Protein AF-A0A9W4CG88-F1 (afdb_monomer_lite)

Foldseek 3Di:
DAKDWDKDWADDDLQAFTWIWIFIDHPPDHGPDIDIDTGHRHPCVVVVVVVVVVVVVVVVPD

Radius of gyration: 17.57 Å; chains: 1; bounding box: 38×35×35 Å

Secondary structure (DSSP, 8-state):
-PEEEEEEE-S-BTTTBEEEEEEEEETTS--SEEEEEEEPP-THHHHHHHHHHHHHHHHT--

pLDDT: mean 89.12, std 9.75, range [46.84, 96.69]

Sequence (62 aa):
MSKLIILTVAEGNFGDGFPVTLQIGEEGKSPSIEVSGKLPSTPEIPESYSQWQLRLRLIKIK

Organism: NCBI:txid132604

Structure (mmCIF, N/CA/C/O backbone):
data_AF-A0A9W4CG88-F1
#
_entry.id   AF-A0A9W4CG88-F1
#
loop_
_atom_site.group_PDB
_atom_site.id
_atom_site.type_symbol
_atom_site.label_atom_id
_atom_site.label_alt_id
_atom_site.label_comp_id
_atom_site.label_asym_id
_atom_site.label_entity_id
_atom_site.label_seq_id
_atom_site.pdbx_PDB_ins_code
_atom_site.Cartn_x
_atom_site.Cartn_y
_atom_site.Cartn_z
_atom_site.occupancy
_atom_site.B_iso_or_equiv
_atom_site.auth_seq_id
_atom_site.auth_comp_id
_atom_site.auth_asym_id
_atom_site.auth_atom_id
_atom_site.pdbx_PDB_model_num
ATOM 1 N N . MET A 1 1 ? -19.696 12.712 15.286 1.00 67.38 1 MET A N 1
ATOM 2 C CA . MET A 1 1 ? -19.731 11.340 14.743 1.00 67.38 1 MET A CA 1
ATOM 3 C C . MET A 1 1 ? -18.717 11.270 13.620 1.00 67.38 1 MET A C 1
ATOM 5 O O . MET A 1 1 ? -19.034 11.644 12.497 1.00 67.38 1 MET A O 1
ATOM 9 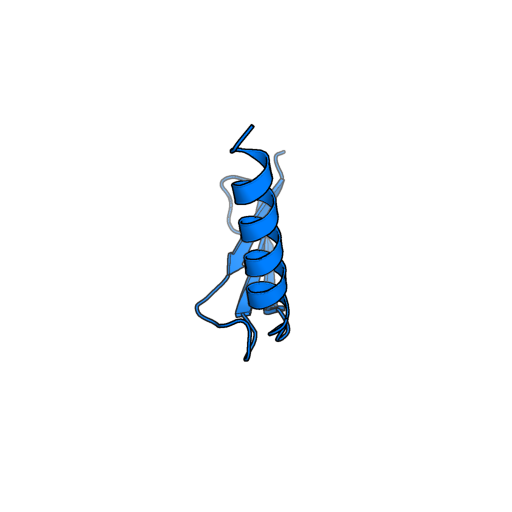N N . SER A 1 2 ? -17.482 10.902 13.951 1.00 85.25 2 SER A N 1
ATOM 10 C CA . SER A 1 2 ? -16.383 10.806 12.987 1.00 85.25 2 SER A CA 1
ATOM 11 C C . SER A 1 2 ? -16.198 9.337 12.630 1.00 85.25 2 SER A C 1
ATOM 13 O O . SER A 1 2 ? -15.977 8.504 13.509 1.00 85.25 2 SER A O 1
ATOM 15 N N . LYS A 1 3 ? -16.351 9.004 11.348 1.00 88.81 3 LYS A N 1
ATOM 16 C CA . LYS A 1 3 ? -16.117 7.653 10.836 1.00 88.81 3 LYS A CA 1
ATOM 17 C C . LYS A 1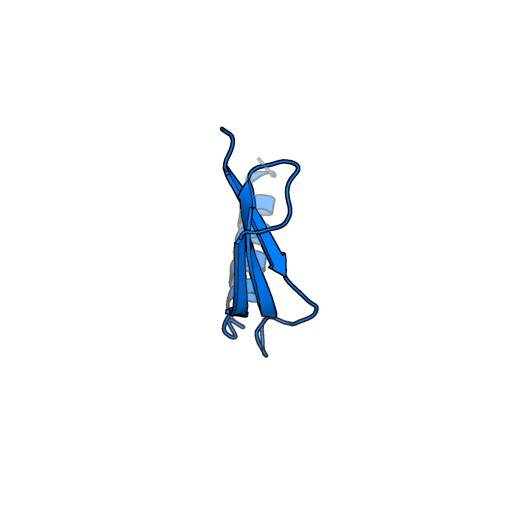 3 ? -14.617 7.471 10.620 1.00 88.81 3 LYS A C 1
ATOM 19 O O . LYS A 1 3 ? -14.013 8.262 9.902 1.00 88.81 3 LYS A O 1
ATOM 24 N N . LEU A 1 4 ? -14.046 6.431 11.214 1.00 90.19 4 LEU A N 1
ATOM 25 C CA . LEU A 1 4 ? -12.654 6.043 11.044 1.00 90.19 4 LEU A CA 1
ATOM 26 C C . LEU A 1 4 ? -12.581 4.839 10.106 1.00 90.19 4 LEU A C 1
ATOM 28 O O . LEU A 1 4 ? -13.291 3.846 10.279 1.00 90.19 4 LEU A O 1
ATOM 32 N N . ILE A 1 5 ? -11.736 4.954 9.087 1.00 92.69 5 ILE A N 1
ATOM 33 C CA . ILE A 1 5 ? -11.473 3.895 8.117 1.00 92.69 5 ILE A CA 1
ATOM 34 C C . ILE A 1 5 ? -9.976 3.627 8.169 1.00 92.69 5 ILE A C 1
ATOM 36 O O . ILE A 1 5 ? -9.179 4.525 7.906 1.00 92.69 5 ILE A O 1
ATOM 40 N N . ILE A 1 6 ? -9.606 2.403 8.527 1.00 92.75 6 ILE A N 1
ATOM 41 C CA . ILE A 1 6 ? -8.217 1.958 8.604 1.00 92.75 6 ILE A CA 1
ATOM 42 C C . ILE A 1 6 ? -8.015 0.927 7.503 1.00 92.75 6 ILE A C 1
ATOM 44 O O . ILE A 1 6 ? -8.741 -0.062 7.428 1.00 92.75 6 ILE 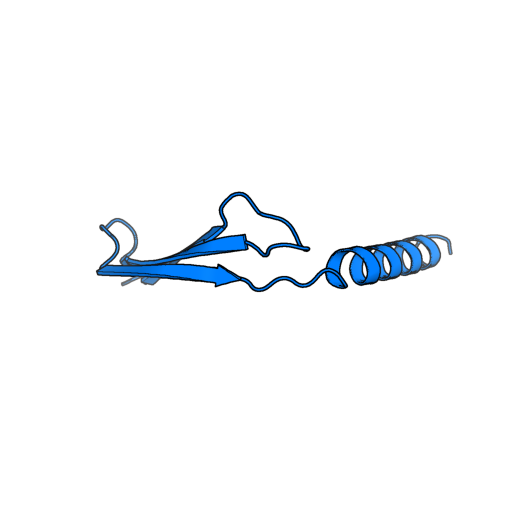A O 1
ATOM 48 N N . LEU A 1 7 ? -7.032 1.167 6.640 1.00 95.25 7 LEU A N 1
ATOM 49 C CA . LEU A 1 7 ? -6.566 0.190 5.667 1.00 95.25 7 LEU A CA 1
ATOM 50 C C . LEU A 1 7 ? -5.168 -0.258 6.083 1.00 95.25 7 LEU A C 1
ATOM 52 O O . LEU A 1 7 ? -4.196 0.478 5.918 1.00 95.25 7 LEU A O 1
ATOM 56 N N . THR A 1 8 ? -5.074 -1.464 6.626 1.00 95.38 8 THR A N 1
ATOM 57 C CA . THR A 1 8 ? -3.801 -2.079 6.988 1.00 95.38 8 THR A CA 1
ATOM 58 C C . THR A 1 8 ? -3.280 -2.860 5.796 1.00 95.38 8 THR A C 1
ATOM 60 O O . THR A 1 8 ? -3.954 -3.762 5.304 1.00 95.38 8 THR A O 1
ATOM 63 N N . VAL A 1 9 ? -2.075 -2.525 5.344 1.00 95.69 9 VAL A N 1
ATOM 64 C CA . VAL A 1 9 ? -1.357 -3.264 4.302 1.00 95.69 9 VAL A CA 1
ATOM 65 C C . VAL A 1 9 ? -0.276 -4.090 4.984 1.00 95.69 9 VAL A C 1
ATOM 67 O O . VAL A 1 9 ? 0.591 -3.533 5.654 1.00 95.69 9 VAL A O 1
ATOM 70 N N . ALA A 1 10 ? -0.364 -5.412 4.864 1.00 94.56 10 ALA A N 1
ATOM 71 C CA . ALA A 1 10 ? 0.615 -6.331 5.428 1.00 94.56 10 ALA A CA 1
ATOM 72 C C . ALA A 1 10 ? 1.801 -6.543 4.471 1.00 94.56 10 ALA A C 1
ATOM 74 O O . ALA A 1 10 ? 1.813 -6.043 3.342 1.00 94.56 10 ALA A O 1
ATOM 75 N N . GLU A 1 11 ? 2.802 -7.296 4.929 1.00 94.81 11 GLU A N 1
ATOM 76 C CA . GLU A 1 11 ? 3.974 -7.640 4.126 1.00 94.81 11 GLU A CA 1
ATOM 77 C C . GLU A 1 11 ? 3.570 -8.367 2.833 1.00 94.81 11 GLU A C 1
ATOM 79 O O . GLU A 1 11 ? 2.753 -9.290 2.828 1.00 94.81 11 GLU A O 1
ATOM 84 N N . GLY A 1 12 ? 4.132 -7.906 1.721 1.00 91.94 12 GLY A N 1
ATOM 85 C CA . GLY A 1 12 ? 3.826 -8.365 0.375 1.00 91.94 12 GLY A CA 1
ATOM 86 C C . GLY A 1 12 ? 4.775 -7.724 -0.629 1.00 91.94 12 GLY A C 1
ATOM 87 O O . GLY A 1 12 ? 5.696 -6.992 -0.261 1.00 91.94 12 GLY A O 1
ATOM 88 N N . ASN A 1 13 ? 4.563 -7.998 -1.911 1.00 93.88 13 ASN A N 1
ATOM 89 C CA . ASN A 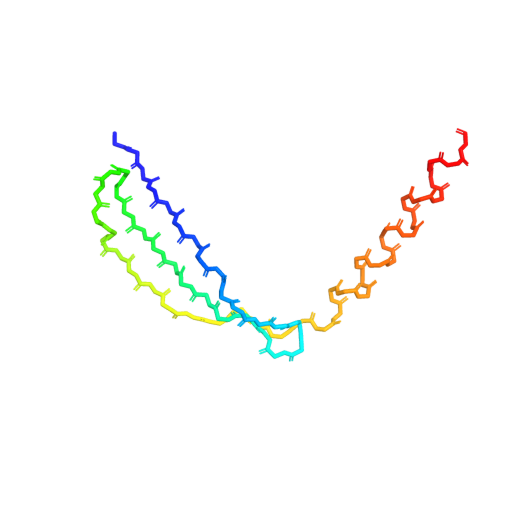1 13 ? 5.381 -7.430 -2.974 1.00 93.88 13 ASN A CA 1
ATOM 90 C C . ASN A 1 13 ? 4.547 -7.210 -4.243 1.00 93.88 13 ASN A C 1
ATOM 92 O O . ASN A 1 13 ? 3.457 -7.753 -4.393 1.00 93.88 13 ASN A O 1
ATOM 96 N N . PHE A 1 14 ? 5.064 -6.424 -5.185 1.00 92.62 14 PHE A N 1
ATOM 97 C CA . PHE A 1 14 ? 4.347 -6.111 -6.424 1.00 92.62 14 PHE A CA 1
ATOM 98 C C . PHE A 1 14 ? 4.183 -7.305 -7.380 1.00 92.62 14 PHE A C 1
ATOM 100 O O . PHE A 1 14 ? 3.393 -7.198 -8.308 1.00 92.62 14 PHE A O 1
ATOM 107 N N . GLY A 1 15 ? 4.896 -8.417 -7.170 1.00 94.00 15 GLY A N 1
ATOM 108 C CA . GLY A 1 15 ? 4.776 -9.662 -7.939 1.00 94.00 15 GLY A CA 1
ATOM 109 C C . GLY A 1 15 ? 3.758 -10.660 -7.373 1.00 94.00 15 GLY A C 1
ATOM 110 O O . GLY A 1 15 ? 3.108 -11.360 -8.145 1.00 94.00 15 GLY A O 1
ATOM 111 N N . ASP A 1 16 ? 3.540 -10.679 -6.059 1.00 92.12 16 ASP A N 1
ATOM 112 C CA . ASP A 1 16 ? 2.570 -11.567 -5.406 1.00 92.12 16 ASP A CA 1
ATOM 113 C C . ASP A 1 16 ? 1.317 -10.834 -4.922 1.00 92.12 16 ASP A C 1
ATOM 115 O O . ASP A 1 16 ? 0.314 -11.480 -4.623 1.00 92.12 16 ASP A O 1
ATOM 119 N N . GLY A 1 17 ? 1.346 -9.504 -4.852 1.00 93.19 17 GLY A N 1
ATOM 120 C CA . GLY A 1 17 ? 0.318 -8.665 -4.244 1.00 93.19 17 GLY A CA 1
ATOM 121 C C . GLY A 1 17 ? 0.541 -8.427 -2.745 1.00 93.19 17 GLY A C 1
ATOM 122 O O . GLY A 1 17 ? 1.499 -8.918 -2.144 1.00 93.19 17 GLY A O 1
ATOM 123 N N . PHE A 1 18 ? -0.378 -7.684 -2.128 1.00 96.12 18 PHE A N 1
ATOM 124 C CA . PHE A 1 18 ? -0.298 -7.293 -0.716 1.00 96.12 18 PHE A CA 1
ATOM 125 C C . PHE A 1 18 ? -1.563 -7.722 0.025 1.00 96.12 18 PHE A C 1
ATOM 127 O O . PHE A 1 18 ? -2.653 -7.289 -0.357 1.00 96.12 18 PHE A O 1
ATOM 134 N N . PRO A 1 19 ? -1.477 -8.553 1.073 1.00 96.69 19 PRO A N 1
ATOM 135 C CA . PRO A 1 19 ? -2.620 -8.795 1.942 1.00 96.69 19 PRO A CA 1
ATOM 136 C C . PRO A 1 19 ? -3.056 -7.478 2.591 1.00 96.69 19 PRO A C 1
ATOM 138 O O . PRO A 1 19 ? -2.223 -6.690 3.042 1.00 96.69 19 PRO A O 1
ATOM 141 N N . VAL A 1 20 ? -4.362 -7.229 2.623 1.00 96.62 20 VAL A N 1
ATOM 142 C CA . VAL A 1 20 ? -4.933 -6.014 3.203 1.00 96.62 20 VAL A CA 1
ATOM 143 C C . VAL A 1 20 ? -6.091 -6.333 4.125 1.00 96.62 20 VAL A C 1
ATOM 145 O O . VAL A 1 20 ? -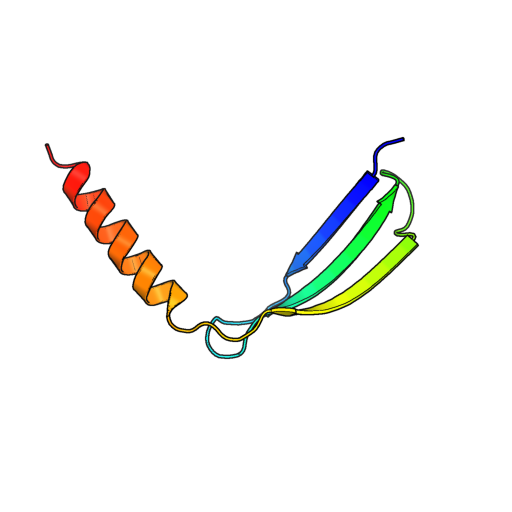6.868 -7.249 3.866 1.00 96.62 20 VAL A O 1
ATOM 148 N N . THR A 1 21 ? -6.237 -5.524 5.164 1.00 96.44 21 THR A N 1
ATOM 149 C CA . THR A 1 21 ? -7.394 -5.554 6.055 1.00 96.44 21 THR A CA 1
ATOM 150 C C . THR A 1 21 ? -8.006 -4.162 6.104 1.00 96.44 21 THR A C 1
ATOM 152 O O . THR A 1 21 ? -7.332 -3.188 6.437 1.00 96.44 21 THR A O 1
ATOM 155 N N . LEU A 1 22 ? -9.281 -4.064 5.741 1.00 95.12 22 LEU A N 1
ATOM 156 C CA . LEU A 1 22 ? -10.086 -2.855 5.832 1.00 95.12 22 LEU A CA 1
ATOM 157 C C . LEU A 1 22 ? -10.926 -2.917 7.104 1.00 95.12 22 LEU A C 1
ATOM 159 O O . LEU A 1 22 ? -11.778 -3.791 7.238 1.00 95.12 22 LEU A O 1
ATOM 163 N N . GLN A 1 23 ? -10.723 -1.963 8.001 1.00 94.81 23 GLN A N 1
ATOM 164 C CA . GLN A 1 23 ? -11.525 -1.783 9.201 1.00 94.81 23 GLN A CA 1
ATOM 165 C C . GLN A 1 23 ? -12.315 -0.482 9.098 1.00 94.81 23 GLN A C 1
ATOM 167 O O . GLN A 1 23 ? -11.778 0.566 8.735 1.00 94.81 23 GLN A O 1
ATOM 172 N N . ILE A 1 24 ? -13.603 -0.538 9.418 1.00 93.38 24 ILE A N 1
ATOM 173 C CA . ILE A 1 24 ? -14.497 0.618 9.405 1.00 93.38 24 ILE A CA 1
ATOM 174 C C . ILE A 1 24 ? -15.181 0.699 10.764 1.00 93.38 24 ILE A C 1
ATOM 176 O O . ILE A 1 24 ? -15.754 -0.283 11.228 1.00 93.38 24 ILE A O 1
ATOM 180 N N . GLY A 1 25 ? -15.151 1.870 11.393 1.00 92.44 25 GLY A N 1
ATOM 181 C CA . GLY A 1 25 ? -15.777 2.092 12.692 1.00 92.44 25 GLY A CA 1
ATOM 182 C C . GLY A 1 25 ? -15.968 3.565 13.017 1.00 92.44 25 GLY A C 1
ATOM 183 O O . GLY A 1 25 ? -15.763 4.442 12.177 1.00 92.44 25 GLY A O 1
ATOM 184 N N . GLU A 1 26 ? -16.380 3.838 14.248 1.00 91.69 26 GLU A N 1
ATOM 185 C CA . GLU A 1 26 ? -16.328 5.188 14.802 1.00 91.69 26 GLU A CA 1
ATOM 186 C C . GLU A 1 26 ? -14.962 5.433 15.439 1.00 91.69 26 GLU A C 1
ATOM 188 O O . GLU A 1 26 ? -14.368 4.539 16.043 1.00 91.69 26 GLU A O 1
ATOM 193 N N . GLU A 1 27 ? -14.475 6.662 15.323 1.00 85.12 27 GLU A N 1
ATOM 194 C CA . GLU A 1 27 ? -13.244 7.081 15.982 1.00 85.12 27 GLU A CA 1
ATOM 195 C C . GLU A 1 27 ? -13.335 6.871 17.506 1.00 85.12 27 GLU A C 1
ATOM 197 O O . GLU A 1 27 ? -14.320 7.246 18.145 1.00 85.12 27 GLU A O 1
ATOM 202 N N . GLY A 1 28 ? -12.316 6.230 18.087 1.00 82.19 28 GLY A N 1
ATOM 203 C CA . GLY A 1 28 ? -12.258 5.920 19.521 1.00 82.19 28 GLY A CA 1
ATOM 204 C C . GLY A 1 28 ? -13.052 4.684 19.967 1.00 82.19 28 GLY A C 1
ATOM 205 O O . GLY A 1 28 ? -13.077 4.393 21.162 1.00 82.19 28 GLY A O 1
ATOM 206 N N . LYS A 1 29 ? -13.681 3.939 19.048 1.00 86.31 29 LYS A N 1
ATOM 207 C CA . LYS A 1 29 ? -14.372 2.668 19.332 1.00 86.31 29 LYS A CA 1
ATOM 208 C C . LYS A 1 29 ? -13.746 1.506 18.561 1.00 86.31 29 LYS A C 1
ATOM 210 O O . LYS A 1 29 ? -12.947 1.704 17.648 1.00 86.31 29 LYS A O 1
ATOM 215 N N . SER A 1 30 ? -14.127 0.281 18.926 1.00 82.00 30 SER A N 1
ATOM 216 C CA . SER A 1 30 ? -13.798 -0.901 18.133 1.00 82.00 30 SER A CA 1
ATOM 217 C C . SER A 1 30 ? -14.425 -0.812 16.733 1.00 82.00 30 SER A C 1
ATOM 219 O O . SER A 1 30 ? -15.539 -0.292 16.587 1.00 82.00 30 SER A O 1
ATOM 221 N N . PRO A 1 31 ? -13.731 -1.309 15.694 1.00 83.19 31 PRO A N 1
ATOM 222 C CA . PRO A 1 31 ? -14.265 -1.320 14.341 1.00 83.19 31 PRO A CA 1
ATOM 223 C C . PRO A 1 31 ? -15.514 -2.202 14.270 1.00 83.19 31 PRO A C 1
ATOM 225 O O . PRO A 1 31 ? -15.571 -3.275 14.867 1.00 83.19 31 PRO A O 1
ATOM 228 N N . SER A 1 32 ? -16.530 -1.733 13.552 1.00 85.94 32 SER A N 1
ATOM 229 C CA . SER A 1 32 ? -17.795 -2.447 13.368 1.00 85.94 32 SER A CA 1
ATOM 230 C C . SER A 1 32 ? -17.767 -3.390 12.169 1.00 85.94 32 SER A C 1
ATOM 232 O O . SER A 1 32 ? -18.557 -4.329 12.107 1.00 85.94 32 SER A O 1
ATOM 234 N N . ILE A 1 33 ? -16.870 -3.143 11.214 1.00 90.12 33 ILE A N 1
ATOM 235 C CA . ILE A 1 33 ? -16.676 -3.965 10.023 1.00 90.12 33 ILE A CA 1
ATOM 236 C C . ILE A 1 33 ? -15.181 -4.205 9.860 1.00 90.12 33 ILE A C 1
ATOM 238 O O . ILE A 1 33 ? -14.398 -3.256 9.901 1.00 90.12 33 ILE A O 1
ATOM 242 N N . GLU A 1 34 ? -14.811 -5.459 9.621 1.00 93.44 34 GLU A N 1
ATOM 243 C CA . GLU A 1 34 ? -13.467 -5.865 9.232 1.00 93.44 34 GLU A CA 1
ATOM 244 C C . GLU A 1 34 ? -13.553 -6.765 7.997 1.00 93.44 34 GLU A C 1
ATOM 246 O O . GLU A 1 34 ? -14.326 -7.722 7.967 1.00 93.44 34 GLU A O 1
ATOM 251 N N . VAL A 1 35 ? -12.787 -6.430 6.960 1.00 94.12 35 VAL A N 1
ATOM 252 C CA . VAL A 1 35 ? -12.726 -7.189 5.710 1.00 94.12 35 VAL A CA 1
ATOM 253 C C . VAL A 1 35 ? -11.271 -7.435 5.359 1.00 94.12 35 VAL A C 1
ATOM 255 O O . VAL A 1 35 ? -10.522 -6.492 5.108 1.00 94.12 35 VAL A O 1
ATOM 258 N N . SER A 1 36 ? -10.881 -8.703 5.293 1.00 95.12 36 SER A N 1
ATOM 259 C CA . SER A 1 36 ? -9.580 -9.102 4.761 1.00 95.12 36 SER A CA 1
ATOM 260 C C . SER A 1 36 ? -9.671 -9.372 3.264 1.00 95.12 36 SER A C 1
ATOM 262 O O . SER A 1 36 ? -10.640 -9.941 2.764 1.00 95.12 36 SER A O 1
ATOM 264 N N . GLY A 1 37 ? -8.633 -8.975 2.544 1.00 94.38 37 GLY A N 1
ATOM 265 C CA . GLY A 1 37 ? -8.502 -9.176 1.115 1.00 94.38 37 GLY A CA 1
ATOM 266 C C . GLY A 1 37 ? -7.042 -9.151 0.695 1.00 94.38 37 GLY A C 1
ATOM 267 O O . GLY A 1 37 ? -6.125 -9.180 1.516 1.00 94.38 37 GLY A O 1
ATOM 268 N N . LYS A 1 38 ? -6.820 -9.098 -0.613 1.00 95.06 38 LYS A N 1
ATOM 269 C CA . LYS A 1 38 ? -5.483 -9.016 -1.185 1.00 95.06 38 LYS A CA 1
ATOM 270 C C . LYS A 1 38 ? -5.499 -8.020 -2.333 1.00 95.06 38 LYS A C 1
ATOM 272 O O . LYS A 1 38 ? -6.281 -8.174 -3.268 1.00 95.06 38 LYS A O 1
ATOM 277 N N . LEU A 1 39 ? -4.649 -7.002 -2.253 1.00 94.00 39 LEU A N 1
ATOM 278 C CA . LEU A 1 39 ? -4.339 -6.170 -3.405 1.00 94.00 39 LEU A CA 1
ATOM 279 C C . LEU A 1 39 ? -3.616 -7.039 -4.438 1.00 94.00 39 LEU A C 1
ATOM 281 O O . LEU A 1 39 ? -2.707 -7.788 -4.061 1.00 94.00 39 LEU A O 1
ATOM 285 N N . PRO A 1 40 ? -4.027 -6.981 -5.713 1.00 93.06 40 PRO A N 1
ATOM 286 C CA . PRO A 1 40 ? -3.495 -7.853 -6.745 1.00 93.06 40 PRO A CA 1
ATOM 287 C C . PRO A 1 40 ? -2.015 -7.575 -7.011 1.00 93.06 40 PRO A C 1
ATOM 289 O O . PRO A 1 40 ? -1.474 -6.525 -6.666 1.00 93.06 40 PRO A O 1
ATOM 292 N N . SER A 1 41 ? -1.375 -8.546 -7.652 1.00 93.75 41 SER A N 1
ATOM 293 C CA . SER A 1 41 ? -0.043 -8.376 -8.215 1.00 93.75 41 SER A CA 1
ATOM 294 C C . SER A 1 41 ? -0.069 -7.340 -9.342 1.00 93.75 41 SER A C 1
ATOM 296 O O . SER A 1 41 ? -0.940 -7.383 -10.210 1.00 93.75 41 SER A O 1
ATOM 298 N N . THR A 1 42 ? 0.881 -6.411 -9.313 1.00 91.56 42 THR A N 1
ATOM 299 C CA . THR A 1 42 ? 1.045 -5.325 -10.289 1.00 91.56 42 THR A CA 1
ATOM 300 C C . THR A 1 42 ? 2.540 -5.030 -10.481 1.00 91.56 42 THR A C 1
ATOM 302 O O . THR A 1 42 ? 3.042 -4.002 -10.002 1.00 91.56 42 THR A O 1
ATOM 305 N N . PRO A 1 43 ? 3.287 -5.927 -11.150 1.00 91.44 43 PRO A N 1
ATOM 306 C CA . PRO A 1 43 ? 4.745 -5.840 -11.277 1.00 91.44 43 PRO A CA 1
ATOM 307 C C . PRO A 1 43 ? 5.216 -4.657 -12.139 1.00 91.44 43 PRO A C 1
ATOM 309 O O . PRO A 1 43 ? 6.386 -4.291 -12.090 1.00 91.44 43 PRO A O 1
ATOM 312 N N . GLU A 1 44 ? 4.309 -4.023 -12.885 1.00 94.56 44 GLU A N 1
ATOM 313 C CA . GLU A 1 44 ? 4.560 -2.831 -13.707 1.00 94.56 44 GLU A CA 1
ATOM 314 C C . GLU A 1 44 ? 4.693 -1.525 -12.898 1.00 94.56 44 GLU A C 1
ATOM 316 O O . GLU A 1 44 ? 5.245 -0.537 -13.392 1.00 94.56 44 GLU A O 1
ATOM 321 N N . ILE A 1 45 ? 4.205 -1.493 -11.647 1.00 92.62 45 ILE A N 1
ATOM 322 C CA . ILE A 1 45 ? 4.219 -0.278 -10.814 1.00 92.62 45 ILE A CA 1
ATOM 323 C C . ILE A 1 45 ? 5.650 0.172 -10.478 1.00 92.62 45 ILE A C 1
ATOM 325 O O . ILE A 1 45 ? 5.945 1.352 -10.688 1.00 92.62 45 ILE A O 1
ATOM 329 N N . PRO A 1 46 ? 6.562 -0.699 -9.996 1.00 92.88 46 PRO A N 1
ATOM 330 C CA . PRO A 1 46 ? 7.953 -0.319 -9.747 1.00 92.88 46 PRO A CA 1
ATOM 331 C C . PRO A 1 46 ? 8.653 0.265 -10.975 1.00 92.88 46 PRO A C 1
ATOM 333 O O . PRO A 1 46 ? 9.382 1.253 -10.857 1.00 92.88 46 PRO A O 1
ATOM 336 N N . GLU A 1 47 ? 8.414 -0.307 -12.156 1.00 93.00 47 GLU A N 1
ATOM 337 C CA . GLU A 1 47 ? 8.994 0.179 -13.408 1.00 93.00 47 GLU A CA 1
ATOM 338 C C . GLU A 1 47 ? 8.432 1.557 -13.768 1.00 93.00 47 GLU A C 1
ATOM 340 O O . GLU A 1 47 ? 9.191 2.509 -13.963 1.00 93.00 47 GLU A O 1
ATOM 345 N N . SER A 1 48 ? 7.106 1.698 -13.767 1.00 93.12 48 SER A N 1
ATOM 346 C CA . SER A 1 48 ? 6.420 2.960 -14.064 1.00 93.12 48 SER A CA 1
ATOM 347 C C . SER A 1 48 ? 6.834 4.079 -13.106 1.00 93.12 48 SER A C 1
ATOM 349 O O . SER A 1 48 ? 7.106 5.207 -13.528 1.00 93.12 48 SER A O 1
ATOM 351 N N . TYR A 1 49 ? 6.951 3.766 -11.814 1.00 93.19 49 TYR A N 1
ATOM 352 C CA . TYR A 1 49 ? 7.427 4.700 -10.800 1.00 93.19 49 TYR A CA 1
ATOM 353 C C . TYR A 1 49 ? 8.886 5.098 -11.034 1.00 93.19 49 TYR A C 1
ATOM 355 O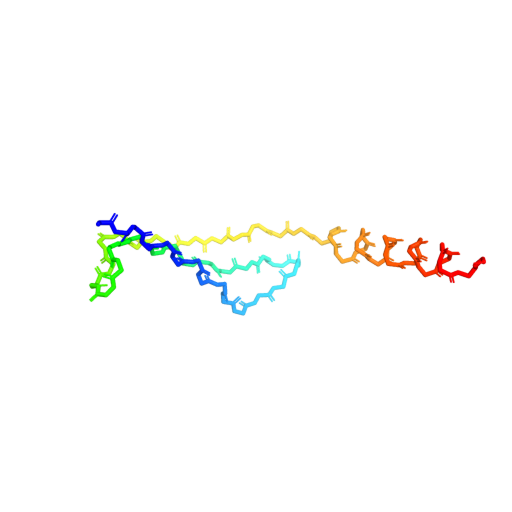 O . TYR A 1 49 ? 9.217 6.284 -10.981 1.00 93.19 49 TYR A O 1
ATOM 363 N N . SER A 1 50 ? 9.749 4.135 -11.367 1.00 93.44 50 SER A N 1
ATOM 364 C CA . SER A 1 50 ? 11.154 4.404 -11.692 1.00 93.44 50 SER A CA 1
ATOM 365 C C . SER A 1 50 ? 11.278 5.349 -12.890 1.00 93.44 50 SER A C 1
ATOM 367 O O . SER A 1 50 ? 12.011 6.338 -12.834 1.00 93.44 50 SER A O 1
ATOM 369 N N . GLN A 1 51 ? 10.500 5.111 -13.949 1.00 93.56 51 GLN A N 1
ATOM 370 C CA . GLN A 1 51 ? 10.454 5.979 -15.129 1.00 93.56 51 GLN A CA 1
ATOM 371 C C . GLN A 1 51 ? 9.966 7.392 -14.787 1.00 93.56 51 GLN A C 1
ATOM 373 O O . GLN A 1 51 ? 10.547 8.385 -15.235 1.00 93.56 51 GLN A O 1
ATOM 378 N N . TRP A 1 52 ? 8.926 7.506 -13.959 1.00 93.12 52 TRP A N 1
ATOM 379 C CA . TRP A 1 52 ? 8.423 8.795 -13.488 1.00 93.12 52 TRP A CA 1
ATOM 380 C C . TRP A 1 52 ? 9.472 9.567 -12.674 1.00 93.12 52 TRP A C 1
ATOM 382 O O . TRP A 1 52 ? 9.709 10.751 -12.932 1.00 93.12 52 TRP A O 1
ATOM 392 N N . GLN A 1 53 ? 10.165 8.898 -11.747 1.00 91.56 53 GLN A N 1
ATOM 393 C CA . GLN A 1 53 ? 11.230 9.509 -10.950 1.00 91.56 53 GLN A CA 1
ATOM 394 C C . GLN A 1 53 ? 12.389 10.010 -11.816 1.00 91.56 53 GLN A C 1
ATOM 396 O O . GLN A 1 53 ? 12.902 11.105 -11.572 1.00 91.56 53 GLN A O 1
ATOM 401 N N . LEU A 1 54 ? 12.797 9.244 -12.833 1.00 91.81 54 LEU A N 1
ATOM 402 C CA . LEU A 1 54 ? 13.835 9.663 -13.778 1.00 91.81 54 LEU A CA 1
ATOM 403 C C . LEU A 1 54 ? 13.426 10.936 -14.523 1.00 91.81 54 LEU A C 1
ATOM 405 O O . LEU A 1 54 ? 14.198 11.894 -14.565 1.00 91.81 54 LEU A O 1
ATOM 409 N N . ARG A 1 55 ? 12.190 10.996 -15.033 1.00 87.88 55 ARG A N 1
ATOM 410 C CA . ARG A 1 55 ? 11.666 12.195 -15.708 1.00 87.88 55 ARG A CA 1
ATOM 411 C C . ARG A 1 55 ? 11.650 13.412 -14.787 1.00 87.88 55 ARG A C 1
ATOM 413 O O . ARG A 1 55 ? 12.081 14.484 -15.198 1.00 87.88 55 ARG A O 1
ATOM 420 N N . LEU A 1 56 ? 11.226 13.256 -13.533 1.00 86.94 56 LEU A N 1
ATOM 421 C CA . LEU A 1 56 ? 11.253 14.352 -12.559 1.00 86.94 56 LEU A CA 1
ATOM 422 C C . LEU A 1 56 ? 12.664 14.861 -12.260 1.00 86.94 56 LEU A C 1
ATOM 424 O O . LEU A 1 56 ? 12.862 16.068 -12.124 1.00 86.94 56 LEU A O 1
ATOM 428 N N . ARG A 1 57 ? 13.651 13.965 -12.153 1.00 81.81 57 ARG A N 1
ATOM 429 C CA . ARG A 1 57 ? 15.049 14.360 -11.916 1.00 81.81 57 ARG A CA 1
ATOM 430 C C . ARG A 1 57 ? 15.602 15.195 -13.068 1.00 81.81 57 ARG A C 1
ATOM 432 O O . ARG A 1 57 ? 16.313 16.156 -12.809 1.00 81.81 57 ARG A O 1
ATOM 439 N N . LEU A 1 58 ? 15.224 14.881 -14.307 1.00 76.00 58 LEU A N 1
ATOM 440 C CA . LEU A 1 58 ? 15.619 15.652 -15.490 1.00 76.00 58 LEU A CA 1
ATOM 441 C C . LEU A 1 58 ? 14.979 17.048 -15.531 1.00 76.00 58 LEU A C 1
ATOM 443 O O . LEU A 1 58 ? 15.589 17.983 -16.033 1.00 76.00 58 LEU A O 1
ATOM 447 N N . ILE A 1 59 ? 13.778 17.212 -14.968 1.00 72.38 59 ILE A N 1
ATOM 448 C CA . ILE A 1 59 ? 13.075 18.506 -14.926 1.00 72.38 59 ILE A CA 1
ATOM 449 C C . ILE A 1 59 ? 13.683 19.455 -13.879 1.00 72.38 59 ILE A C 1
ATOM 451 O O . ILE A 1 59 ? 13.624 20.668 -14.052 1.00 72.38 59 ILE A O 1
ATOM 455 N N . LYS A 1 60 ? 14.301 18.930 -12.811 1.00 59.69 60 LYS A N 1
ATOM 456 C CA . LYS A 1 60 ? 14.960 19.746 -11.773 1.00 59.69 60 LYS A CA 1
ATOM 457 C C . LYS A 1 60 ? 16.346 20.277 -12.169 1.00 59.69 60 LYS A C 1
ATOM 459 O O . LYS A 1 60 ? 16.933 21.027 -11.397 1.00 59.69 60 LYS A O 1
ATOM 464 N N . ILE A 1 61 ? 16.866 19.898 -13.337 1.00 56.44 61 ILE A N 1
ATOM 465 C CA . ILE A 1 61 ? 18.124 20.412 -13.891 1.00 56.44 61 ILE A CA 1
ATOM 466 C C . ILE A 1 61 ? 17.770 21.415 -14.998 1.00 56.44 61 ILE A C 1
ATOM 468 O O . ILE A 1 61 ? 17.861 21.103 -16.185 1.00 56.44 61 ILE A O 1
ATOM 472 N N . LYS A 1 62 ? 17.290 22.604 -14.622 1.00 46.84 62 LYS A N 1
ATOM 473 C CA . LYS A 1 62 ? 17.188 23.749 -15.531 1.00 46.84 62 LYS A CA 1
ATOM 474 C C . LYS A 1 62 ? 17.214 25.063 -14.769 1.00 46.84 62 LYS A C 1
ATOM 476 O O . LYS A 1 62 ? 16.561 25.119 -13.705 1.00 46.84 62 LYS A O 1
#